Protein AF-A0A6I2XXV7-F1 (afdb_monomer_lite)

pLDDT: mean 90.88, std 11.28, range [43.75, 97.06]

Sequence (96 aa):
MAEDRMFLTLTHLTDPARHREYNAWHQLDHLPENLLLDGVAWGNRWVRTSECAAVSTVNVAALDDTQYAVMYSFRSPFDASVERWTDLNRRALWWG

Structure (mmCIF, N/CA/C/O backbone):
data_AF-A0A6I2XXV7-F1
#
_entry.id   AF-A0A6I2XXV7-F1
#
loop_
_atom_site.group_PDB
_atom_site.id
_atom_site.type_symbol
_atom_site.label_atom_id
_atom_site.label_alt_id
_atom_site.label_comp_id
_atom_site.label_asym_id
_atom_site.label_entity_id
_atom_site.label_seq_id
_atom_site.pdbx_PDB_ins_code
_atom_site.Cartn_x
_atom_site.Cartn_y
_atom_site.Cartn_z
_atom_site.occupancy
_atom_site.B_iso_or_equiv
_atom_site.auth_seq_id
_atom_site.auth_comp_id
_atom_site.auth_asym_id
_atom_site.auth_atom_id
_atom_site.pdbx_PDB_model_num
ATOM 1 N N . MET A 1 1 ? -23.381 11.099 9.735 1.00 43.88 1 MET A N 1
ATOM 2 C CA . MET A 1 1 ? -22.662 10.313 8.713 1.00 43.88 1 MET A CA 1
ATOM 3 C C . MET A 1 1 ? -21.255 10.159 9.249 1.00 43.88 1 MET A C 1
ATOM 5 O O . MET A 1 1 ? -20.637 11.187 9.492 1.00 43.88 1 MET A O 1
ATOM 9 N N . ALA A 1 2 ? -20.807 8.949 9.585 1.00 54.50 2 ALA A N 1
ATOM 10 C CA . ALA A 1 2 ? -19.395 8.763 9.910 1.00 54.50 2 ALA A CA 1
ATOM 11 C C . ALA A 1 2 ? -18.607 9.088 8.634 1.00 54.50 2 ALA A C 1
ATOM 13 O O . ALA A 1 2 ? -18.978 8.617 7.562 1.00 54.50 2 ALA A O 1
ATOM 14 N N . GLU A 1 3 ? -17.625 9.979 8.715 1.00 57.94 3 GLU A N 1
ATOM 15 C CA . GLU A 1 3 ? -16.759 10.245 7.572 1.00 57.94 3 GLU A CA 1
ATOM 16 C C . GLU A 1 3 ? -15.862 9.026 7.366 1.00 57.94 3 GLU A C 1
ATOM 18 O O . GLU A 1 3 ? -14.951 8.778 8.157 1.00 57.94 3 GLU A O 1
ATOM 23 N N . ASP A 1 4 ? -16.126 8.269 6.304 1.00 68.00 4 ASP A N 1
ATOM 24 C CA . ASP A 1 4 ? -15.231 7.213 5.850 1.00 68.00 4 ASP A CA 1
ATOM 25 C C . ASP A 1 4 ? -13.994 7.876 5.236 1.00 68.00 4 ASP A C 1
ATOM 27 O O . ASP A 1 4 ? -13.983 8.316 4.086 1.00 68.00 4 ASP A O 1
ATOM 31 N N . ARG A 1 5 ? -12.952 8.024 6.052 1.00 78.94 5 ARG A N 1
ATOM 32 C CA . ARG A 1 5 ? -11.674 8.607 5.647 1.00 78.94 5 ARG A CA 1
ATOM 33 C C . ARG A 1 5 ? -10.703 7.492 5.281 1.00 78.94 5 ARG A C 1
ATOM 35 O O . ARG A 1 5 ? -10.514 6.536 6.036 1.00 78.94 5 ARG A O 1
ATOM 42 N N . MET A 1 6 ? -10.062 7.650 4.127 1.00 89.19 6 MET A N 1
ATOM 43 C CA . MET A 1 6 ? -9.020 6.748 3.650 1.00 89.19 6 MET A CA 1
ATOM 44 C C . MET A 1 6 ? -7.705 7.490 3.443 1.00 89.19 6 MET A C 1
ATOM 46 O O . MET A 1 6 ? -7.682 8.662 3.065 1.00 89.19 6 MET A O 1
ATOM 50 N N . PHE A 1 7 ? -6.612 6.777 3.675 1.00 93.31 7 PHE A N 1
ATOM 51 C CA . PHE A 1 7 ? -5.276 7.167 3.264 1.00 93.31 7 PHE A CA 1
ATOM 52 C C . PHE A 1 7 ? -4.963 6.505 1.922 1.00 93.31 7 PHE A C 1
ATOM 54 O O . PHE A 1 7 ? -5.232 5.317 1.757 1.00 93.31 7 PHE A O 1
ATOM 61 N N . LEU A 1 8 ? -4.381 7.255 0.986 1.00 94.25 8 LEU A N 1
ATOM 62 C CA . LEU A 1 8 ? -3.879 6.754 -0.292 1.00 94.25 8 LEU A CA 1
ATOM 63 C C . LEU A 1 8 ? -2.475 7.313 -0.517 1.00 94.25 8 LEU A C 1
ATOM 65 O O . LEU A 1 8 ? -2.269 8.522 -0.421 1.00 94.25 8 LEU A O 1
ATOM 69 N N . THR A 1 9 ? -1.532 6.441 -0.859 1.00 94.06 9 THR A N 1
ATOM 70 C CA . THR A 1 9 ? -0.188 6.828 -1.298 1.00 94.06 9 THR A CA 1
ATOM 71 C C . THR A 1 9 ? 0.120 6.235 -2.664 1.00 94.06 9 THR A C 1
ATOM 73 O O . THR A 1 9 ? -0.325 5.130 -2.984 1.00 94.06 9 THR A O 1
ATOM 76 N N . LEU A 1 10 ? 0.881 6.989 -3.453 1.00 94.94 10 LEU A N 1
ATOM 77 C CA . LEU A 1 10 ? 1.422 6.594 -4.746 1.00 94.94 10 LEU A CA 1
ATOM 78 C C . LEU A 1 10 ? 2.946 6.611 -4.638 1.00 94.94 10 LEU A C 1
ATOM 80 O O . LEU A 1 10 ? 3.519 7.535 -4.061 1.00 94.94 10 LEU A O 1
ATOM 84 N N . THR A 1 11 ? 3.607 5.566 -5.125 1.00 94.44 11 THR A N 1
ATOM 85 C CA . THR A 1 11 ? 5.049 5.382 -4.914 1.00 94.44 11 THR A CA 1
ATOM 86 C C . THR A 1 11 ? 5.733 4.914 -6.194 1.00 94.44 11 THR A C 1
ATOM 88 O O . THR A 1 11 ? 5.230 4.049 -6.918 1.00 94.44 11 THR A O 1
ATOM 91 N N . HIS A 1 12 ? 6.908 5.484 -6.433 1.00 94.12 12 HIS A N 1
ATOM 92 C CA . HIS A 1 12 ? 7.893 5.088 -7.429 1.00 94.12 12 HIS A CA 1
ATOM 93 C C . HIS A 1 12 ? 9.186 4.674 -6.704 1.00 94.12 12 HIS A C 1
ATOM 95 O O . HIS A 1 12 ? 9.601 5.338 -5.752 1.00 94.12 12 HIS A O 1
ATOM 101 N N . LEU A 1 13 ? 9.817 3.578 -7.134 1.00 93.38 13 LEU A N 1
ATOM 102 C CA . LEU A 1 13 ? 11.154 3.182 -6.691 1.00 93.38 13 LEU A CA 1
ATOM 103 C C . LEU A 1 13 ? 12.210 3.711 -7.659 1.00 93.38 13 LEU A C 1
ATOM 105 O O . LEU A 1 13 ? 12.222 3.338 -8.831 1.00 93.38 13 LEU A O 1
ATOM 109 N N . THR A 1 14 ? 13.145 4.501 -7.139 1.00 91.62 14 THR A N 1
ATOM 110 C CA . THR A 1 14 ? 14.242 5.089 -7.922 1.00 91.62 14 THR A CA 1
ATOM 111 C C . THR A 1 14 ? 15.299 4.069 -8.355 1.00 91.62 14 THR A C 1
ATOM 113 O O . THR A 1 14 ? 15.984 4.295 -9.350 1.00 91.62 14 THR A O 1
ATOM 116 N N . ASP A 1 15 ? 15.419 2.938 -7.649 1.00 93.88 15 ASP A N 1
ATOM 117 C CA . ASP A 1 15 ? 16.268 1.802 -8.023 1.00 93.88 15 ASP A CA 1
ATOM 118 C C . ASP A 1 15 ? 15.408 0.601 -8.476 1.00 93.88 15 ASP A C 1
ATOM 120 O O . ASP A 1 15 ? 14.792 -0.073 -7.638 1.00 93.88 15 ASP A O 1
ATOM 124 N N . PRO A 1 16 ? 15.394 0.274 -9.784 1.00 90.81 16 PRO A N 1
ATOM 125 C CA . PRO A 1 16 ? 14.646 -0.863 -10.316 1.00 90.81 16 PRO A CA 1
ATOM 126 C C . PRO A 1 16 ? 15.060 -2.222 -9.730 1.00 90.81 16 PRO A C 1
ATOM 128 O O . PRO A 1 16 ? 14.261 -3.160 -9.718 1.00 90.81 16 PRO A O 1
ATOM 131 N N . ALA A 1 17 ? 16.283 -2.376 -9.212 1.00 95.00 17 ALA A N 1
ATOM 132 C CA . ALA A 1 17 ? 16.723 -3.645 -8.631 1.00 95.00 17 ALA A CA 1
ATOM 133 C C . ALA A 1 17 ? 15.992 -3.978 -7.314 1.00 95.00 17 ALA A C 1
ATOM 135 O O . ALA A 1 17 ? 15.942 -5.140 -6.901 1.00 95.00 17 ALA A O 1
ATOM 136 N N . ARG A 1 18 ? 15.374 -2.978 -6.671 1.00 94.56 18 ARG A N 1
ATOM 137 C CA . ARG A 1 18 ? 14.730 -3.103 -5.353 1.00 94.56 18 ARG A CA 1
ATOM 138 C C . ARG A 1 18 ? 13.290 -3.602 -5.417 1.00 94.56 18 ARG A C 1
ATOM 140 O O . ARG A 1 18 ? 12.734 -3.950 -4.379 1.00 94.56 18 ARG A O 1
ATOM 147 N N . HIS A 1 19 ? 12.688 -3.716 -6.605 1.00 94.06 19 HIS A N 1
ATOM 148 C CA . HIS A 1 19 ? 11.292 -4.151 -6.759 1.00 94.06 19 HIS A CA 1
ATOM 149 C C . HIS A 1 19 ? 10.986 -5.470 -6.040 1.00 94.06 19 HIS A C 1
ATOM 151 O O . HIS A 1 19 ? 9.943 -5.595 -5.399 1.00 94.06 19 HIS A O 1
ATOM 157 N N . ARG A 1 20 ? 11.886 -6.460 -6.120 1.00 95.12 20 ARG A N 1
ATOM 158 C CA . ARG A 1 20 ? 11.684 -7.768 -5.477 1.00 95.12 20 ARG A CA 1
ATOM 159 C C . ARG A 1 20 ? 11.611 -7.649 -3.956 1.00 95.12 20 ARG A C 1
ATOM 161 O O . ARG A 1 20 ? 10.706 -8.209 -3.347 1.00 95.12 20 ARG A O 1
ATOM 168 N N . GLU A 1 21 ? 12.564 -6.942 -3.368 1.00 94.38 21 GLU A N 1
ATOM 169 C CA . GLU A 1 21 ? 12.680 -6.763 -1.920 1.00 94.38 21 GLU A CA 1
ATOM 170 C C . GLU A 1 21 ? 11.545 -5.870 -1.393 1.00 94.38 21 GLU A C 1
ATOM 172 O O . GLU A 1 21 ? 10.882 -6.240 -0.431 1.00 94.38 21 GLU A O 1
ATOM 177 N N . TYR A 1 22 ? 11.208 -4.785 -2.103 1.00 93.38 22 TYR A N 1
ATOM 178 C CA . TYR A 1 22 ? 10.054 -3.933 -1.796 1.00 93.38 22 TYR A CA 1
ATOM 179 C C . TYR A 1 22 ? 8.729 -4.701 -1.835 1.00 93.38 22 TYR A C 1
ATOM 181 O O . TYR A 1 22 ? 7.903 -4.569 -0.933 1.00 93.38 22 TYR A O 1
ATOM 189 N N . ASN A 1 23 ? 8.519 -5.533 -2.860 1.00 94.62 23 ASN A N 1
ATOM 190 C CA . ASN A 1 23 ? 7.331 -6.379 -2.949 1.00 94.62 23 ASN A CA 1
ATOM 191 C C . ASN A 1 23 ? 7.270 -7.392 -1.796 1.00 94.62 23 ASN A C 1
ATOM 193 O O . ASN A 1 23 ? 6.193 -7.591 -1.240 1.00 94.62 23 ASN A O 1
ATOM 197 N N . ALA A 1 24 ? 8.398 -8.022 -1.449 1.00 95.06 24 ALA A N 1
ATOM 198 C CA . ALA A 1 24 ? 8.462 -8.999 -0.366 1.00 95.06 24 ALA A CA 1
ATOM 199 C C . ALA A 1 24 ? 8.133 -8.350 0.982 1.00 95.06 24 ALA A C 1
ATOM 201 O O . ALA A 1 24 ? 7.186 -8.782 1.630 1.00 95.06 24 ALA A O 1
ATOM 202 N N . TRP A 1 25 ? 8.826 -7.266 1.334 1.00 93.75 25 TRP A N 1
ATOM 203 C CA . TRP A 1 25 ? 8.559 -6.508 2.556 1.00 93.75 25 TRP A CA 1
ATOM 204 C C . TRP A 1 25 ? 7.103 -6.049 2.630 1.00 93.75 25 TRP A C 1
ATOM 206 O O . TRP A 1 25 ? 6.428 -6.234 3.641 1.00 93.75 25 TRP A O 1
ATOM 216 N N . HIS A 1 26 ? 6.571 -5.485 1.540 1.00 94.06 26 HIS A N 1
ATOM 217 C CA . HIS A 1 26 ? 5.214 -4.961 1.591 1.00 94.06 26 HIS A CA 1
ATOM 218 C C . HIS A 1 26 ? 4.173 -6.075 1.786 1.00 94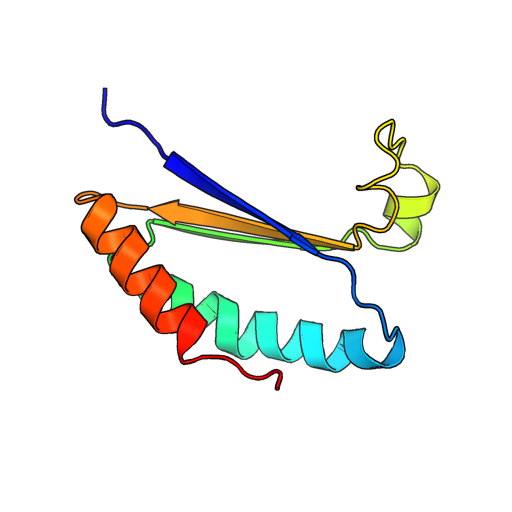.06 26 HIS A C 1
ATOM 220 O O . HIS A 1 26 ? 3.169 -5.875 2.471 1.00 94.06 26 HIS A O 1
ATOM 226 N N . GLN A 1 27 ? 4.383 -7.235 1.162 1.00 94.56 27 GLN A N 1
ATOM 227 C CA . GLN A 1 27 ? 3.443 -8.354 1.209 1.00 94.56 27 GLN A CA 1
ATOM 228 C C . GLN A 1 27 ? 3.530 -9.153 2.512 1.00 94.56 27 GLN A C 1
ATOM 230 O O . GLN A 1 27 ? 2.510 -9.679 2.957 1.00 94.56 27 GLN A O 1
ATOM 235 N N . LEU A 1 28 ? 4.733 -9.298 3.067 1.00 94.38 28 LEU A N 1
ATOM 236 C CA . LEU A 1 28 ? 5.007 -10.209 4.177 1.00 94.38 28 LEU A CA 1
ATOM 237 C C . LEU A 1 28 ? 5.055 -9.498 5.530 1.00 94.38 28 LEU A C 1
ATOM 239 O O . LEU A 1 28 ? 4.683 -10.114 6.523 1.00 94.38 28 LEU A O 1
ATOM 243 N N . ASP A 1 29 ? 5.425 -8.218 5.550 1.00 93.62 29 ASP A N 1
ATOM 244 C CA . ASP A 1 29 ? 5.610 -7.453 6.782 1.00 93.62 29 ASP A CA 1
ATOM 245 C C . ASP A 1 29 ? 4.636 -6.267 6.823 1.00 93.62 29 ASP A C 1
ATOM 247 O O . ASP A 1 29 ? 3.663 -6.276 7.573 1.00 93.62 29 ASP A O 1
ATOM 251 N N . HIS A 1 30 ? 4.807 -5.284 5.934 1.00 94.25 30 HIS A N 1
ATOM 252 C CA . HIS A 1 30 ? 4.113 -3.997 6.039 1.00 94.25 30 HIS A CA 1
ATOM 253 C C . HIS A 1 30 ? 2.584 -4.112 6.011 1.00 94.25 30 HIS A C 1
ATOM 255 O O . HIS A 1 30 ? 1.903 -3.581 6.888 1.00 94.25 30 HIS A O 1
ATOM 261 N N . LEU A 1 31 ? 2.013 -4.770 4.995 1.00 95.06 31 LEU A N 1
ATOM 262 C CA . LEU A 1 31 ? 0.559 -4.889 4.886 1.00 95.06 31 LEU A CA 1
ATOM 263 C C . LEU A 1 31 ? -0.023 -5.762 6.014 1.00 95.06 31 LEU A C 1
ATOM 265 O O . LEU A 1 31 ? -0.966 -5.299 6.657 1.00 95.06 31 LEU A O 1
ATOM 269 N N . PRO A 1 32 ? 0.512 -6.968 6.303 1.00 95.94 32 PRO A N 1
ATOM 270 C CA . PRO A 1 32 ? 0.039 -7.775 7.426 1.00 95.94 32 PRO A CA 1
ATOM 271 C C . PRO A 1 32 ? 0.094 -7.049 8.773 1.00 95.94 32 PRO A C 1
ATOM 273 O O . PRO A 1 32 ? -0.906 -7.042 9.485 1.00 95.94 32 PRO A O 1
ATOM 276 N N . GLU A 1 33 ? 1.204 -6.388 9.109 1.00 95.88 33 GLU A N 1
ATOM 277 C CA . GLU A 1 33 ? 1.348 -5.658 10.375 1.00 95.88 33 GLU A CA 1
ATOM 278 C C . GLU A 1 33 ? 0.323 -4.528 10.512 1.00 95.88 33 GLU A C 1
ATOM 280 O O . GLU A 1 33 ? -0.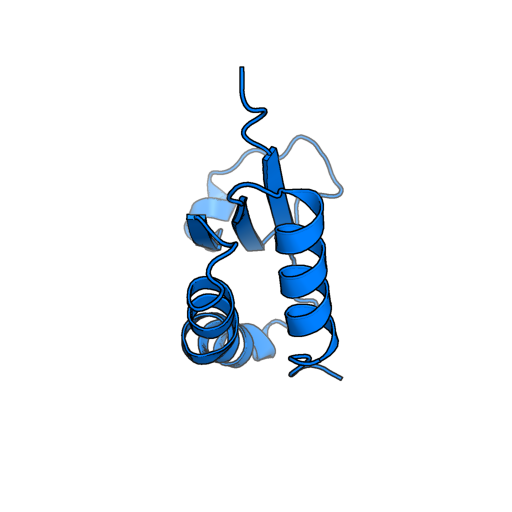284 -4.359 11.570 1.00 95.88 33 GLU A O 1
ATOM 285 N N . ASN A 1 34 ? 0.074 -3.782 9.432 1.00 96.62 34 ASN A N 1
ATOM 286 C CA . ASN A 1 34 ? -0.939 -2.731 9.431 1.00 96.62 34 ASN A CA 1
ATOM 287 C C . ASN A 1 34 ? -2.361 -3.293 9.579 1.00 96.62 34 ASN A C 1
ATOM 289 O O . ASN A 1 34 ? -3.171 -2.713 10.298 1.00 96.62 34 ASN A O 1
ATOM 293 N N . LEU A 1 35 ? -2.671 -4.423 8.936 1.00 96.75 35 LEU A N 1
ATOM 294 C CA . LEU A 1 35 ? -3.982 -5.076 9.041 1.00 96.75 35 LEU A CA 1
ATOM 295 C C . LEU A 1 35 ? -4.257 -5.677 10.428 1.00 96.75 35 LEU A C 1
ATOM 297 O O . LEU A 1 35 ? -5.416 -5.921 10.754 1.00 96.75 35 LEU A O 1
ATOM 301 N N . LEU A 1 36 ? -3.222 -5.905 11.242 1.00 97.06 36 LEU A N 1
ATOM 302 C CA . LEU A 1 36 ? -3.368 -6.358 12.629 1.00 97.06 36 LEU A CA 1
ATOM 303 C C . LEU A 1 36 ? -3.771 -5.237 13.598 1.00 97.06 36 LEU A C 1
ATOM 305 O O . LEU A 1 36 ? -4.142 -5.527 14.734 1.00 97.06 36 LEU A O 1
ATOM 309 N N . LEU A 1 37 ? -3.704 -3.966 13.191 1.00 97.00 37 LEU A N 1
ATOM 310 C CA . LEU A 1 37 ? -4.171 -2.865 14.028 1.00 97.00 37 LEU A CA 1
ATOM 311 C C . LEU A 1 37 ? -5.703 -2.832 14.048 1.00 97.00 37 LEU A C 1
ATOM 313 O O . LEU A 1 37 ? -6.324 -2.622 13.011 1.00 97.00 37 LEU A O 1
ATOM 317 N N . ASP A 1 38 ? -6.313 -2.908 15.235 1.00 96.25 38 ASP A N 1
ATOM 318 C CA . ASP A 1 38 ? -7.780 -2.842 15.405 1.00 96.25 38 ASP A CA 1
ATOM 319 C C . ASP A 1 38 ? -8.417 -1.619 14.720 1.00 96.25 38 ASP A C 1
ATOM 321 O O . ASP A 1 38 ? -9.551 -1.666 14.238 1.00 96.25 38 ASP A O 1
ATOM 325 N N . GLY A 1 39 ? -7.674 -0.510 14.672 1.00 95.50 39 GLY A N 1
ATOM 326 C CA . GLY A 1 39 ? -8.087 0.736 14.035 1.00 95.50 39 GLY A CA 1
ATOM 327 C C . GLY A 1 39 ? -8.085 0.703 12.505 1.00 95.50 39 GLY A C 1
ATOM 328 O O . GLY A 1 39 ? -8.656 1.603 11.895 1.00 95.50 39 GLY A O 1
ATOM 329 N N . VAL A 1 40 ? -7.484 -0.300 11.863 1.00 96.19 40 VAL A N 1
ATOM 330 C CA . VAL A 1 40 ? -7.478 -0.462 10.403 1.00 96.19 40 VAL A CA 1
ATOM 331 C C . VAL A 1 40 ? -8.665 -1.335 9.999 1.00 96.19 40 VAL A C 1
ATOM 333 O O . VAL A 1 40 ? -8.804 -2.489 10.397 1.00 96.19 40 VAL A O 1
ATOM 336 N N . ALA A 1 41 ? -9.571 -0.767 9.207 1.00 95.38 41 ALA A N 1
ATOM 337 C CA . ALA A 1 41 ? -10.757 -1.473 8.732 1.00 95.38 41 ALA A CA 1
ATOM 338 C C . ALA A 1 41 ? -10.452 -2.336 7.503 1.00 95.38 41 ALA A C 1
ATOM 340 O O . ALA A 1 41 ? -10.998 -3.431 7.362 1.00 95.38 41 ALA A O 1
ATOM 341 N N . TRP A 1 42 ? -9.595 -1.823 6.620 1.00 95.25 42 TRP A N 1
ATOM 342 C CA . TRP A 1 42 ? -9.181 -2.467 5.381 1.00 95.25 42 TRP A CA 1
ATOM 343 C C . TRP A 1 42 ? -7.867 -1.863 4.889 1.00 95.25 42 TRP A C 1
ATOM 345 O O . TRP A 1 42 ? -7.616 -0.675 5.100 1.00 95.25 42 TRP A O 1
ATOM 355 N N . GLY A 1 43 ? -7.075 -2.666 4.184 1.00 95.19 43 GLY A N 1
ATOM 356 C CA . GLY A 1 43 ? -5.840 -2.254 3.534 1.00 95.19 43 GLY A CA 1
ATOM 357 C C . GLY A 1 43 ? -5.629 -3.035 2.245 1.00 95.19 43 GLY A C 1
ATOM 358 O O . GLY A 1 43 ? -5.895 -4.236 2.200 1.00 95.19 43 GLY A O 1
ATOM 359 N N . ASN A 1 44 ? -5.178 -2.368 1.186 1.00 96.12 44 ASN A N 1
ATOM 360 C CA . ASN A 1 44 ? -4.818 -3.042 -0.059 1.00 96.12 44 ASN A CA 1
ATOM 361 C C . ASN A 1 44 ? -3.704 -2.293 -0.795 1.00 96.12 44 ASN A C 1
ATOM 363 O O . ASN A 1 44 ? -3.458 -1.108 -0.557 1.00 96.12 44 ASN A O 1
ATOM 367 N N . ARG A 1 45 ? -3.033 -3.007 -1.695 1.00 96.06 45 ARG A N 1
ATOM 368 C CA . ARG A 1 45 ? -1.952 -2.510 -2.533 1.00 96.06 45 ARG A CA 1
ATOM 369 C C . ARG A 1 45 ? -2.137 -2.967 -3.968 1.00 96.06 45 ARG A C 1
ATOM 371 O O . ARG A 1 45 ? -2.478 -4.115 -4.232 1.00 96.06 45 ARG A O 1
ATOM 378 N N . TRP A 1 46 ? -1.779 -2.087 -4.890 1.00 96.88 46 TRP A N 1
ATOM 379 C CA . TRP A 1 46 ? -1.759 -2.360 -6.317 1.00 96.88 46 TRP A CA 1
ATOM 380 C C . TRP A 1 46 ? -0.402 -2.023 -6.913 1.00 96.88 46 TRP A C 1
ATOM 382 O O . TRP A 1 46 ? 0.343 -1.189 -6.394 1.00 96.88 46 TRP A O 1
ATOM 392 N N . VAL A 1 47 ? -0.101 -2.690 -8.022 1.00 96.56 47 VAL A N 1
ATOM 393 C CA . VAL A 1 47 ? 1.094 -2.462 -8.828 1.00 96.56 47 VAL A CA 1
ATOM 394 C C . VAL A 1 47 ? 0.639 -2.057 -10.222 1.00 96.56 47 VAL A C 1
ATOM 396 O O . VAL A 1 47 ? -0.153 -2.766 -10.842 1.00 96.56 47 VAL A O 1
ATOM 399 N N . ARG A 1 48 ? 1.156 -0.941 -10.730 1.00 96.12 48 ARG A N 1
ATOM 400 C CA . ARG A 1 48 ? 1.094 -0.597 -12.149 1.00 96.12 48 ARG A CA 1
ATOM 401 C C . ARG A 1 48 ? 2.254 -1.312 -12.829 1.00 96.12 48 ARG A C 1
ATOM 403 O O . ARG A 1 48 ? 3.382 -0.828 -12.823 1.00 96.12 48 ARG A O 1
ATOM 410 N N . THR A 1 49 ? 1.983 -2.505 -13.350 1.00 93.69 49 THR A N 1
ATOM 411 C CA . THR A 1 49 ? 2.985 -3.273 -14.100 1.00 93.69 49 THR A CA 1
ATOM 412 C C . THR A 1 49 ? 3.373 -2.548 -15.391 1.00 93.69 49 THR A C 1
ATOM 414 O O . THR A 1 49 ? 2.700 -1.602 -15.804 1.00 93.69 49 THR A O 1
ATOM 417 N N . SER A 1 50 ? 4.435 -2.999 -16.059 1.00 92.56 50 SER A N 1
ATOM 418 C CA . SER A 1 50 ? 4.842 -2.489 -17.375 1.00 92.56 50 SER A CA 1
ATOM 419 C C . SER A 1 50 ? 3.713 -2.547 -18.406 1.00 92.56 50 SER A C 1
ATOM 421 O O . SER A 1 50 ? 3.541 -1.616 -19.191 1.00 92.56 50 SER A O 1
ATOM 423 N N . GLU A 1 51 ? 2.903 -3.603 -18.374 1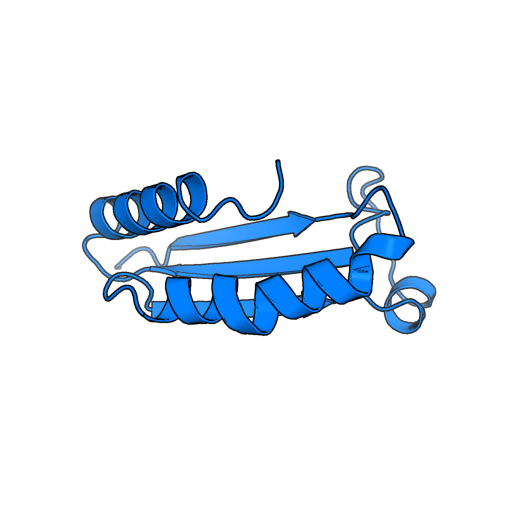.00 95.69 51 GLU A N 1
ATOM 424 C CA . GLU A 1 51 ? 1.761 -3.788 -19.271 1.00 95.69 51 GLU A CA 1
ATOM 425 C C . GLU A 1 51 ? 0.658 -2.773 -18.965 1.00 95.69 51 GLU A C 1
ATOM 427 O O . GLU A 1 51 ? 0.141 -2.134 -19.880 1.00 95.69 51 GLU A O 1
ATOM 432 N N . CYS A 1 52 ? 0.336 -2.564 -17.682 1.00 95.56 52 CYS A N 1
ATOM 433 C CA . CYS A 1 52 ? -0.587 -1.508 -17.272 1.00 95.56 52 CYS A CA 1
ATOM 434 C C . CYS A 1 52 ? -0.047 -0.129 -17.662 1.00 95.56 52 CYS A C 1
ATOM 436 O O . CYS A 1 52 ? -0.810 0.726 -18.110 1.00 95.56 52 CYS A O 1
ATOM 438 N N . ALA A 1 53 ? 1.261 0.094 -17.519 1.00 93.88 53 ALA A N 1
ATOM 439 C CA . ALA A 1 53 ? 1.885 1.363 -17.843 1.00 93.88 53 ALA A CA 1
ATOM 440 C C . ALA A 1 53 ? 1.762 1.710 -19.326 1.00 93.88 53 ALA A C 1
ATOM 442 O O . ALA A 1 53 ? 1.365 2.832 -19.636 1.00 93.88 53 ALA A O 1
ATOM 443 N N . ALA A 1 54 ? 1.989 0.732 -20.207 1.00 95.06 54 ALA A N 1
ATOM 444 C CA . ALA A 1 54 ? 1.905 0.885 -21.657 1.00 95.06 54 ALA A CA 1
ATOM 445 C C . ALA A 1 54 ? 0.510 1.291 -22.172 1.00 95.06 54 ALA A C 1
ATOM 447 O O . ALA A 1 54 ? 0.407 1.838 -23.268 1.00 95.06 54 ALA A O 1
ATOM 448 N N . VAL A 1 55 ? -0.555 1.035 -21.402 1.00 95.94 55 VAL A N 1
ATOM 449 C CA . VAL A 1 55 ? -1.947 1.352 -21.782 1.00 95.94 55 VAL A CA 1
ATOM 450 C C . VAL A 1 55 ? -2.591 2.447 -20.925 1.00 95.94 55 VAL A C 1
ATOM 452 O O . VAL A 1 55 ? -3.739 2.817 -21.160 1.00 95.94 55 VAL A O 1
ATOM 455 N N . SER A 1 56 ? -1.884 2.963 -19.916 1.00 93.06 56 SER A N 1
ATOM 456 C CA . SER A 1 56 ? -2.397 4.027 -19.046 1.00 93.06 56 SER A CA 1
ATOM 457 C C . SER A 1 56 ? -2.185 5.401 -19.677 1.00 93.06 56 SER A C 1
ATOM 459 O O . SER A 1 56 ? -1.141 5.666 -20.264 1.00 93.06 56 SER A O 1
ATOM 461 N N . THR A 1 57 ? -3.126 6.319 -19.466 1.00 94.88 57 THR A N 1
ATOM 462 C CA . THR A 1 57 ? -2.929 7.748 -19.741 1.00 94.88 57 THR A CA 1
ATOM 463 C C . THR A 1 57 ? -2.759 8.492 -18.423 1.00 94.88 57 THR A C 1
ATOM 465 O O . THR A 1 57 ? 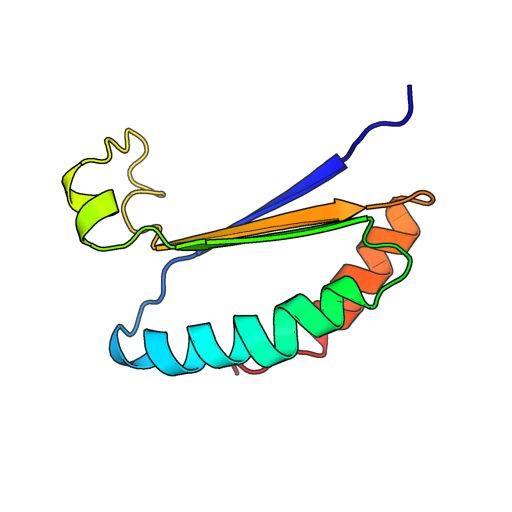-3.651 8.452 -17.576 1.00 94.88 57 THR A O 1
ATOM 468 N N . VAL A 1 58 ? -1.630 9.181 -18.251 1.00 93.38 58 VAL A N 1
ATOM 469 C CA . VAL A 1 58 ? -1.360 10.020 -17.079 1.00 93.38 58 VAL A CA 1
ATOM 470 C C . VAL A 1 58 ? -1.260 11.474 -17.532 1.00 93.38 58 VAL A C 1
ATOM 472 O O . VAL A 1 58 ? -0.348 11.854 -18.254 1.00 93.38 58 VAL A O 1
ATOM 475 N N . ASN A 1 59 ? -2.214 12.301 -17.102 1.00 93.94 59 ASN A N 1
ATOM 476 C CA . ASN A 1 59 ? -2.273 13.723 -17.472 1.00 93.94 59 ASN A CA 1
ATOM 477 C C . ASN A 1 59 ? -1.551 14.639 -16.469 1.00 93.94 59 ASN A C 1
ATOM 479 O O . ASN A 1 59 ? -1.594 15.861 -16.598 1.00 93.94 59 ASN A O 1
ATOM 483 N N . VAL A 1 60 ? -0.916 14.062 -15.447 1.00 94.50 60 VAL A N 1
ATOM 484 C CA . VAL A 1 60 ? -0.198 14.782 -14.392 1.00 94.50 60 VAL A CA 1
ATOM 485 C C . VAL A 1 60 ? 1.236 14.273 -14.371 1.00 94.50 60 VAL A C 1
ATOM 487 O O . VAL A 1 60 ? 1.486 13.168 -13.904 1.00 94.50 60 VAL A O 1
ATOM 490 N N . ALA A 1 61 ? 2.177 15.086 -14.857 1.00 91.56 61 ALA A N 1
ATOM 491 C CA . ALA A 1 61 ? 3.577 14.680 -15.022 1.00 91.56 61 ALA A CA 1
ATOM 492 C C . ALA A 1 61 ? 4.212 14.134 -13.730 1.00 91.56 61 ALA A C 1
ATOM 494 O O . ALA A 1 61 ? 4.977 13.181 -13.777 1.00 91.56 61 ALA A O 1
ATOM 495 N N . ALA A 1 62 ? 3.841 14.686 -12.570 1.00 90.94 62 ALA A N 1
ATOM 496 C CA . ALA A 1 62 ? 4.333 14.240 -11.265 1.00 90.94 62 ALA A CA 1
ATOM 497 C C . ALA A 1 62 ? 3.863 12.831 -10.845 1.00 90.94 62 ALA A C 1
ATOM 499 O O . ALA A 1 62 ? 4.293 12.347 -9.807 1.00 90.94 62 ALA A O 1
ATOM 500 N N . LEU A 1 63 ? 2.947 12.208 -11.594 1.00 93.12 63 LEU A N 1
ATOM 501 C CA . LEU A 1 63 ? 2.413 10.872 -11.312 1.00 93.12 63 LEU A CA 1
ATOM 502 C C . LEU A 1 63 ? 2.809 9.838 -12.377 1.00 93.12 63 LEU A C 1
ATOM 504 O O . LEU A 1 63 ? 2.419 8.676 -12.263 1.00 93.12 63 LEU A O 1
ATOM 508 N N . ASP A 1 64 ? 3.530 10.241 -13.426 1.00 93.25 64 ASP A N 1
ATOM 509 C CA . ASP A 1 64 ? 3.795 9.399 -14.603 1.00 93.25 64 ASP A CA 1
ATOM 510 C C . ASP A 1 64 ? 4.634 8.151 -14.271 1.00 93.25 64 ASP A C 1
ATOM 512 O O . ASP A 1 64 ? 4.412 7.058 -14.806 1.00 93.25 64 ASP A O 1
ATOM 516 N N . ASP A 1 65 ? 5.534 8.294 -13.301 1.00 93.31 65 ASP A N 1
ATOM 517 C CA . ASP A 1 65 ? 6.436 7.260 -12.796 1.00 93.31 65 ASP A CA 1
ATOM 518 C C . ASP A 1 65 ? 5.820 6.377 -11.699 1.00 93.31 65 ASP A C 1
ATOM 520 O O . ASP A 1 65 ? 6.474 5.448 -11.220 1.00 93.31 65 ASP A O 1
ATOM 524 N N . THR A 1 66 ? 4.560 6.611 -11.315 1.00 95.56 66 THR A N 1
ATOM 525 C CA . THR A 1 66 ? 3.895 5.829 -10.267 1.00 95.56 66 THR A CA 1
ATOM 526 C C . THR A 1 66 ? 3.868 4.347 -10.638 1.00 95.56 66 THR A C 1
ATOM 528 O O . THR A 1 66 ? 3.336 3.947 -11.678 1.00 95.56 66 THR A O 1
ATOM 531 N N . GLN A 1 67 ? 4.399 3.519 -9.739 1.00 96.44 67 GLN A N 1
ATOM 532 C CA . GLN A 1 67 ? 4.468 2.063 -9.882 1.00 96.44 67 GLN A CA 1
ATOM 533 C C . GLN A 1 67 ? 3.564 1.348 -8.881 1.00 96.44 67 GLN A C 1
ATOM 535 O O . GLN A 1 67 ? 3.109 0.237 -9.141 1.00 96.44 67 GLN A O 1
ATOM 540 N N . TYR A 1 68 ? 3.292 1.973 -7.738 1.00 97.06 68 TYR A N 1
ATOM 541 C CA . TYR A 1 68 ? 2.559 1.366 -6.638 1.00 97.06 68 TYR A CA 1
ATOM 542 C C . TYR A 1 68 ? 1.503 2.309 -6.092 1.00 97.06 68 TYR A C 1
ATOM 544 O O . TYR A 1 68 ? 1.721 3.516 -6.017 1.00 97.06 68 TYR A O 1
ATOM 552 N N . ALA A 1 69 ? 0.386 1.733 -5.662 1.00 96.75 69 ALA A N 1
ATOM 553 C CA . ALA A 1 69 ? -0.628 2.419 -4.881 1.00 96.75 69 ALA A CA 1
ATOM 554 C C . ALA A 1 69 ? -0.924 1.606 -3.623 1.00 96.75 69 ALA A C 1
ATOM 556 O O . ALA A 1 69 ? -1.051 0.384 -3.704 1.00 96.75 69 ALA A O 1
ATOM 557 N N . VAL A 1 70 ? -1.050 2.267 -2.476 1.00 96.31 70 VAL A N 1
ATOM 558 C CA . VAL A 1 70 ? -1.410 1.627 -1.202 1.00 96.31 70 VAL A CA 1
ATOM 559 C C . VAL A 1 70 ? -2.510 2.440 -0.548 1.00 96.31 70 VAL A C 1
ATOM 561 O O . VAL A 1 70 ? -2.429 3.668 -0.508 1.00 96.31 70 VAL A O 1
ATOM 564 N N . MET A 1 71 ? -3.536 1.761 -0.046 1.00 96.31 71 MET A N 1
ATOM 565 C CA . MET A 1 71 ? -4.697 2.394 0.567 1.00 96.31 71 MET A CA 1
ATOM 566 C C . MET A 1 71 ? -5.062 1.715 1.878 1.00 96.31 71 MET A C 1
ATOM 568 O O . MET A 1 71 ? -5.052 0.487 1.956 1.00 96.31 71 MET A O 1
ATOM 572 N N . TYR A 1 72 ? -5.423 2.525 2.873 1.00 96.75 72 TYR A N 1
ATOM 573 C CA . TYR A 1 72 ? -5.966 2.071 4.149 1.00 96.75 72 TYR A CA 1
ATOM 574 C C . TYR A 1 72 ? -7.209 2.874 4.521 1.00 96.75 72 TYR A C 1
ATOM 576 O O . TYR A 1 72 ? -7.264 4.087 4.320 1.00 96.75 72 TYR A O 1
ATOM 584 N N . SER A 1 73 ? -8.191 2.197 5.107 1.00 95.94 73 SER A N 1
ATOM 585 C CA . SER A 1 73 ? -9.353 2.820 5.747 1.00 95.94 73 SER A CA 1
ATOM 586 C C . SER A 1 73 ? -9.352 2.508 7.238 1.00 95.94 73 SER A C 1
ATOM 588 O O . SER A 1 73 ? -8.810 1.485 7.666 1.00 95.94 73 SER A O 1
ATOM 590 N N . PHE A 1 74 ? -9.956 3.390 8.032 1.00 95.12 74 PHE A N 1
ATOM 591 C CA . PHE A 1 74 ? -9.823 3.367 9.486 1.00 95.12 74 PHE A CA 1
ATOM 592 C C . PHE A 1 74 ? -11.174 3.286 10.193 1.00 95.12 74 PHE A C 1
ATOM 594 O O . PHE A 1 74 ? -12.180 3.807 9.715 1.00 95.12 74 PHE A O 1
ATOM 601 N N . ARG A 1 75 ? -11.189 2.643 11.361 1.00 93.06 75 ARG A N 1
ATOM 602 C CA . ARG A 1 75 ? -12.341 2.581 12.264 1.00 93.06 75 ARG A CA 1
ATOM 603 C C . ARG A 1 75 ? -12.363 3.791 13.199 1.00 93.06 75 ARG A C 1
ATOM 605 O O . ARG A 1 75 ? -11.360 4.470 13.414 1.00 93.06 75 ARG A O 1
ATOM 612 N N . SER A 1 76 ? -13.527 4.043 13.793 1.00 91.50 76 SER A N 1
ATOM 613 C CA . SER A 1 76 ? -13.652 4.994 14.900 1.00 91.50 76 SER A CA 1
ATOM 614 C C . SER A 1 76 ? -13.002 4.433 16.180 1.00 91.50 76 SER A C 1
ATOM 616 O O . SER A 1 76 ? -13.141 3.233 16.427 1.00 91.50 76 SER A O 1
ATOM 618 N N . PRO A 1 77 ? -12.359 5.265 17.022 1.00 92.94 77 PRO A N 1
ATOM 619 C CA . PRO A 1 77 ? -12.094 6.692 16.818 1.00 92.94 77 PRO A CA 1
ATOM 620 C C . PRO A 1 77 ? -10.991 6.916 15.775 1.00 92.94 77 PRO A C 1
ATOM 622 O O . PRO A 1 77 ? -9.896 6.364 15.883 1.00 92.94 77 PRO A O 1
ATOM 625 N N . PHE A 1 78 ? -11.292 7.736 14.765 1.00 90.81 78 PHE A N 1
ATOM 626 C CA . PHE A 1 78 ? -10.451 7.895 13.577 1.00 90.81 78 PHE A CA 1
ATOM 627 C C . PHE A 1 78 ? -9.049 8.407 13.918 1.00 90.81 78 PHE A C 1
ATOM 629 O O . PHE A 1 78 ? -8.066 7.757 13.573 1.00 90.81 78 PHE A O 1
ATOM 636 N N . ASP A 1 79 ? -8.955 9.519 14.651 1.00 93.25 79 ASP A N 1
ATOM 637 C CA . ASP A 1 79 ? -7.668 10.154 14.957 1.00 93.25 79 ASP A CA 1
ATOM 638 C C . ASP A 1 79 ? -6.737 9.205 15.722 1.00 93.25 79 ASP A C 1
ATOM 640 O O . ASP A 1 79 ? -5.564 9.077 15.383 1.00 93.25 79 ASP A O 1
ATOM 644 N N . ALA A 1 80 ? -7.278 8.443 16.678 1.00 95.44 80 ALA A N 1
ATOM 645 C CA . ALA A 1 80 ? -6.493 7.478 17.446 1.00 95.44 80 ALA A CA 1
ATOM 646 C C . ALA A 1 80 ? -6.093 6.238 16.622 1.00 95.44 80 ALA A C 1
ATOM 648 O O . ALA A 1 80 ? -5.109 5.569 16.949 1.00 95.44 80 ALA A O 1
ATOM 649 N N . SER A 1 81 ? -6.867 5.893 15.588 1.00 95.38 81 SER A N 1
ATOM 650 C CA . SER A 1 81 ? -6.541 4.809 14.654 1.00 95.38 81 SER A CA 1
ATOM 651 C C . SER A 1 81 ? -5.435 5.236 13.691 1.00 95.38 81 SER A C 1
ATOM 653 O O . SER A 1 81 ? -4.462 4.504 13.514 1.00 95.38 81 SER A O 1
ATOM 655 N N . VAL A 1 82 ? -5.537 6.448 13.137 1.00 94.81 82 VAL A N 1
ATOM 656 C CA . VAL A 1 82 ? -4.508 7.036 12.269 1.00 94.81 82 VAL A CA 1
ATOM 657 C C . VAL A 1 82 ? -3.212 7.283 13.031 1.00 94.81 82 VAL A C 1
ATOM 659 O O . VAL A 1 82 ? -2.142 7.021 12.488 1.00 94.81 82 VAL A O 1
ATOM 662 N N . GLU A 1 83 ? -3.274 7.741 14.282 1.00 96.12 83 GLU A N 1
ATOM 663 C CA . GLU A 1 83 ? -2.087 7.954 15.115 1.00 96.12 83 GLU A CA 1
ATOM 664 C C . GLU A 1 83 ? -1.316 6.647 15.337 1.00 96.12 83 GLU A C 1
ATOM 666 O O . GLU A 1 83 ? -0.117 6.593 15.069 1.00 96.12 83 GLU A O 1
ATOM 671 N N . ARG A 1 84 ? -2.004 5.569 15.740 1.00 96.56 84 ARG A N 1
ATOM 672 C CA . ARG A 1 84 ? -1.378 4.249 15.939 1.00 96.56 84 ARG A CA 1
ATOM 673 C C . ARG A 1 84 ? -0.802 3.677 14.651 1.00 96.56 84 ARG A C 1
ATOM 675 O O . ARG A 1 84 ? 0.312 3.162 14.658 1.00 96.56 84 ARG A O 1
ATOM 682 N N . TRP A 1 85 ? -1.548 3.780 13.554 1.00 95.81 85 TRP A N 1
ATOM 683 C CA . TRP A 1 85 ? -1.071 3.375 12.235 1.00 95.81 85 TRP A CA 1
ATOM 684 C C . TRP A 1 85 ? 0.172 4.175 11.833 1.00 95.81 85 TRP A C 1
ATOM 686 O O . TRP A 1 85 ? 1.175 3.603 11.419 1.00 95.81 85 TRP A O 1
ATOM 696 N N . THR A 1 86 ? 0.169 5.491 12.037 1.00 94.12 86 THR A N 1
ATOM 697 C CA . THR A 1 86 ? 1.323 6.348 11.738 1.00 94.12 86 THR A CA 1
ATOM 698 C C . THR A 1 86 ? 2.534 5.983 12.598 1.00 94.12 86 THR A C 1
ATOM 700 O O . THR A 1 86 ? 3.649 5.931 12.083 1.00 94.12 86 THR A O 1
ATOM 703 N N . ASP A 1 87 ? 2.339 5.708 13.889 1.00 95.75 87 ASP A N 1
ATOM 704 C CA . ASP A 1 87 ? 3.412 5.283 14.792 1.00 95.75 87 ASP A CA 1
ATOM 705 C C . ASP A 1 87 ? 4.034 3.948 14.364 1.00 95.75 87 ASP A C 1
ATOM 707 O O . ASP A 1 87 ? 5.259 3.851 14.264 1.00 95.75 87 ASP A O 1
ATOM 711 N N . LEU A 1 88 ? 3.205 2.948 14.032 1.00 94.69 88 LEU A N 1
ATOM 712 C CA . LEU A 1 88 ? 3.685 1.679 13.484 1.00 94.69 88 LEU A CA 1
ATOM 713 C C . LEU A 1 88 ? 4.549 1.929 12.246 1.00 94.69 88 LEU A C 1
ATOM 715 O O . LEU A 1 88 ? 5.687 1.481 12.204 1.00 94.69 88 LEU A O 1
ATOM 719 N N . ASN A 1 89 ? 4.059 2.704 11.277 1.00 91.31 89 ASN A N 1
ATOM 720 C CA . ASN A 1 89 ? 4.770 2.935 10.017 1.00 91.31 89 ASN A CA 1
ATOM 721 C C . ASN A 1 89 ? 6.044 3.785 10.164 1.00 91.31 89 ASN A C 1
ATOM 723 O O . ASN A 1 89 ? 6.946 3.671 9.339 1.00 91.31 89 ASN A O 1
ATOM 727 N N . ARG A 1 90 ? 6.161 4.603 11.218 1.00 89.38 90 ARG A N 1
ATOM 728 C CA . ARG A 1 90 ? 7.415 5.300 11.559 1.00 89.38 90 ARG A CA 1
ATOM 729 C C . ARG A 1 90 ? 8.459 4.366 12.168 1.00 89.38 90 ARG A C 1
ATOM 731 O O . ARG A 1 90 ? 9.648 4.595 11.978 1.00 89.38 90 ARG A O 1
ATOM 738 N N . ARG A 1 91 ? 8.034 3.347 12.921 1.00 87.06 91 ARG A N 1
ATOM 739 C CA . ARG A 1 91 ? 8.934 2.386 13.586 1.00 87.06 91 ARG A CA 1
ATOM 740 C C . ARG A 1 91 ? 9.278 1.188 12.707 1.00 87.06 91 ARG A C 1
ATOM 742 O O . ARG A 1 91 ? 10.402 0.706 12.764 1.00 87.06 91 ARG A O 1
ATOM 749 N N . AL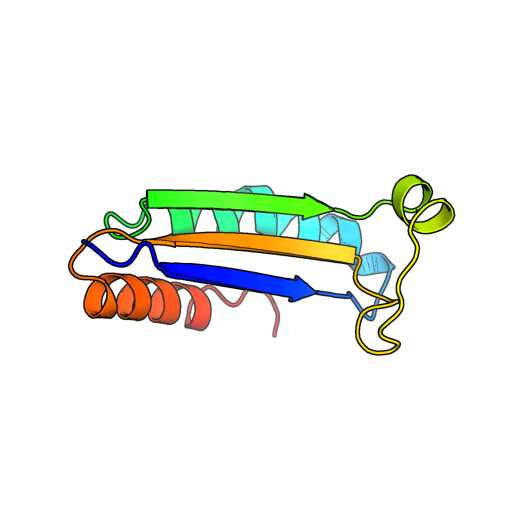A A 1 92 ? 8.337 0.744 11.881 1.00 75.31 92 ALA A N 1
ATOM 750 C CA . ALA A 1 92 ? 8.463 -0.374 10.949 1.00 75.31 92 ALA A CA 1
ATOM 751 C C . ALA A 1 92 ? 9.230 0.001 9.665 1.00 75.31 92 ALA A C 1
ATOM 753 O O . ALA A 1 92 ? 9.052 -0.626 8.618 1.00 75.31 92 ALA A O 1
ATOM 754 N N . LEU A 1 93 ? 10.080 1.034 9.725 1.00 61.31 93 LEU A N 1
ATOM 755 C CA . LEU A 1 93 ? 10.958 1.406 8.625 1.00 61.31 93 LEU A CA 1
ATOM 756 C C . LEU A 1 93 ? 11.963 0.283 8.399 1.00 61.31 93 LEU A C 1
ATOM 758 O O . LEU A 1 93 ? 13.006 0.211 9.046 1.00 61.31 93 LEU A O 1
ATOM 762 N N . TRP A 1 94 ? 11.653 -0.573 7.431 1.00 65.25 94 TRP A N 1
ATOM 763 C CA . TRP A 1 94 ? 12.651 -1.420 6.807 1.00 65.25 94 TRP A CA 1
ATOM 764 C C . TRP A 1 94 ? 13.108 -0.872 5.469 1.00 65.25 94 TRP A C 1
ATOM 766 O O . TRP A 1 94 ? 13.220 -1.614 4.513 1.00 65.25 94 TRP A O 1
ATOM 776 N N . TRP A 1 95 ? 13.401 0.429 5.434 1.00 51.97 95 TRP A N 1
ATOM 777 C CA . TRP A 1 95 ? 14.255 1.085 4.446 1.00 51.97 95 TRP A CA 1
ATOM 778 C C . TRP A 1 95 ? 14.887 2.282 5.163 1.00 51.97 95 TRP A C 1
ATOM 780 O O . TRP A 1 95 ? 14.171 3.029 5.830 1.00 51.97 95 TRP A O 1
ATOM 790 N N . GLY A 1 96 ? 16.221 2.360 5.121 1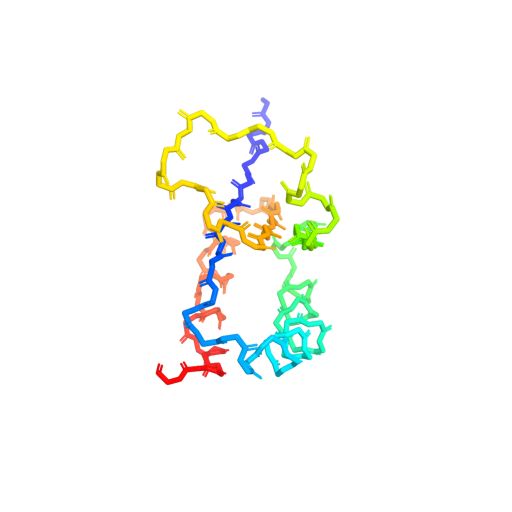.00 43.75 96 GLY A N 1
ATOM 791 C CA . GLY A 1 96 ? 17.020 3.369 5.828 1.00 43.75 96 GLY A CA 1
ATOM 792 C C . GLY A 1 96 ? 16.743 4.806 5.412 1.00 43.75 96 GLY A C 1
ATOM 793 O O . GLY A 1 96 ? 16.222 5.013 4.294 1.00 43.75 96 GLY A O 1
#

Radius of gyration: 14.91 Å; chains: 1; bounding box: 40×25×39 Å

Foldseek 3Di:
DPPFDKDKDFDADPDPVCPVVVVCCVVPPVQVVLVPQPFWPDKDKDFCDPVNLVPDDDPDPVRNRTGMMIMTTTDPVNVVSVVVSVVCVVVSPPDD

Secondary structure (DSSP, 8-state):
-----EEEEEE--S-GGGHHHHHHHIIIIIHHHHHTSTTEEEEEEEE--HHHHHH-----GGGTT--EEEEEEEPSSHHHHHHHHHHHHHH-----